Protein AF-A0A9D2LDI1-F1 (afdb_monomer)

Organism: NCBI:txid2838513

Foldseek 3Di:
DDPPPPLPFDWEWEAEPVVRDIDIDTDSDADPAWDQDPVRDIHGYDYPPDDPDDPVPPPPPDD

Nearest PDB structures (foldseek):
  8p2h-assembly1_4  TM=8.299E-01  e=5.460E-05  Staphylococcus aureus subsp. aureus NCTC 8325
  7p7u-assembly1_3  TM=8.269E-01  e=5.460E-05  Enterococcus faecalis
  8fn2-assembly1_c  TM=8.181E-01  e=2.428E-04  Borreliella burgdorferi B31
  8fmw-assembly1_Ac  TM=8.181E-01  e=2.428E-04  Borreliella burgdorferi B31
  8uu4-assembly1_3  TM=8.111E-01  e=1.616E-04  Listeria innocua

pLDDT: mean 74.23, std 15.79, range [44.28, 92.06]

Structure (mmCIF, N/CA/C/O backbone):
data_AF-A0A9D2LDI1-F1
#
_entry.id   AF-A0A9D2LDI1-F1
#
loop_
_atom_site.group_PDB
_atom_site.id
_atom_site.type_symbol
_atom_site.label_atom_id
_atom_site.label_alt_id
_atom_site.label_comp_id
_atom_site.label_asym_id
_atom_site.label_entity_id
_atom_site.label_seq_id
_atom_site.pdbx_PDB_ins_code
_atom_site.Cartn_x
_atom_site.Cartn_y
_atom_site.Cartn_z
_atom_site.occupancy
_atom_site.B_iso_or_equiv
_atom_site.auth_seq_id
_atom_site.auth_comp_id
_atom_site.auth_asym_id
_atom_site.auth_atom_id
_atom_site.pdbx_PDB_model_num
ATOM 1 N N . MET A 1 1 ? 29.110 -12.720 15.634 1.00 44.28 1 MET A N 1
ATOM 2 C CA . MET A 1 1 ? 27.828 -11.993 15.751 1.00 44.28 1 MET A CA 1
ATOM 3 C C . MET A 1 1 ? 27.057 -12.222 14.460 1.00 44.28 1 MET A C 1
ATOM 5 O O . MET A 1 1 ? 27.590 -11.939 13.395 1.00 44.28 1 MET A O 1
ATOM 9 N N . THR A 1 2 ? 25.891 -12.859 14.534 1.00 46.25 2 THR A N 1
ATOM 10 C CA . THR A 1 2 ? 25.078 -13.277 13.381 1.00 46.25 2 THR A CA 1
ATOM 11 C C . THR A 1 2 ? 24.494 -12.055 12.668 1.00 46.25 2 THR A C 1
ATOM 13 O O . THR A 1 2 ? 23.678 -11.348 13.250 1.00 46.25 2 THR A O 1
ATOM 16 N N . HIS A 1 3 ? 24.907 -11.789 11.424 1.00 53.50 3 HIS A N 1
ATOM 17 C CA . HIS A 1 3 ? 24.246 -10.793 10.578 1.00 53.50 3 HIS A CA 1
ATOM 18 C C . HIS A 1 3 ? 22.931 -11.385 10.072 1.00 53.50 3 HIS A C 1
ATOM 20 O O . HIS A 1 3 ? 22.890 -12.062 9.047 1.00 53.50 3 HIS A O 1
ATOM 26 N N . THR A 1 4 ? 21.854 -11.158 10.815 1.00 49.69 4 THR A N 1
ATOM 27 C CA . THR A 1 4 ? 20.499 -11.438 10.346 1.00 49.69 4 THR A CA 1
ATOM 28 C C . THR A 1 4 ? 20.166 -10.419 9.260 1.00 49.69 4 THR A C 1
ATOM 30 O O . THR A 1 4 ? 19.650 -9.342 9.543 1.00 49.69 4 THR A O 1
ATOM 33 N N . ASN A 1 5 ? 20.509 -10.728 8.008 1.00 56.06 5 ASN A N 1
ATOM 34 C CA . ASN A 1 5 ? 20.083 -9.947 6.850 1.00 56.06 5 ASN A CA 1
ATOM 35 C C . ASN A 1 5 ? 18.617 -10.292 6.547 1.00 56.06 5 ASN A C 1
ATOM 37 O O . ASN A 1 5 ? 18.294 -11.079 5.657 1.00 56.06 5 ASN A O 1
ATOM 41 N N . HIS A 1 6 ? 17.726 -9.790 7.400 1.00 58.34 6 HIS A N 1
ATOM 42 C CA . HIS A 1 6 ? 16.292 -9.884 7.201 1.00 58.34 6 HIS A CA 1
ATOM 43 C C . HIS A 1 6 ? 15.919 -8.830 6.162 1.00 58.34 6 HIS A C 1
ATOM 45 O O . HIS A 1 6 ? 15.659 -7.678 6.500 1.00 58.34 6 HIS A O 1
ATOM 51 N N . HIS A 1 7 ? 15.944 -9.207 4.884 1.00 61.88 7 HIS A N 1
ATOM 52 C CA . HIS A 1 7 ? 15.275 -8.419 3.857 1.00 61.88 7 HIS A CA 1
ATOM 53 C C . HIS A 1 7 ? 13.797 -8.346 4.259 1.00 61.88 7 HIS A C 1
ATOM 55 O O . HIS A 1 7 ? 13.074 -9.334 4.134 1.00 61.88 7 HIS A O 1
ATOM 61 N N . GLU A 1 8 ? 13.363 -7.219 4.825 1.00 63.84 8 GLU A N 1
ATOM 62 C CA . GLU A 1 8 ? 11.984 -7.020 5.262 1.00 63.84 8 GLU A CA 1
ATOM 63 C C . GLU A 1 8 ? 11.066 -7.000 4.039 1.00 63.84 8 GLU A C 1
ATOM 65 O O . GLU A 1 8 ? 10.833 -5.973 3.404 1.00 63.84 8 GLU A O 1
ATOM 70 N N . TYR A 1 9 ? 10.556 -8.178 3.685 1.00 66.38 9 TYR A N 1
ATOM 71 C CA . TYR A 1 9 ? 9.475 -8.324 2.725 1.00 66.38 9 TYR A CA 1
ATOM 72 C C . TYR A 1 9 ? 8.192 -7.847 3.384 1.00 66.38 9 TYR A C 1
ATOM 74 O O . TYR A 1 9 ? 7.571 -8.578 4.159 1.00 66.38 9 TYR A O 1
ATOM 82 N N . HIS A 1 10 ? 7.783 -6.637 3.046 1.00 80.12 10 HIS A N 1
ATOM 83 C CA . HIS A 1 10 ? 6.563 -6.035 3.544 1.00 80.12 10 HIS A CA 1
ATOM 84 C C . HIS A 1 10 ? 5.551 -5.896 2.405 1.00 80.12 10 HIS A C 1
ATOM 86 O O . HIS A 1 10 ? 5.867 -5.968 1.213 1.00 80.12 10 HIS A O 1
ATOM 92 N N . THR A 1 11 ? 4.287 -5.791 2.788 1.00 88.12 11 THR A N 1
ATOM 93 C CA . THR A 1 11 ? 3.200 -5.564 1.845 1.00 88.12 11 THR A CA 1
ATOM 94 C C . THR A 1 11 ? 3.206 -4.096 1.446 1.00 88.12 11 THR A C 1
ATOM 96 O O . THR A 1 11 ? 3.127 -3.227 2.312 1.00 88.12 11 THR A O 1
ATOM 99 N N . VAL A 1 12 ? 3.290 -3.828 0.148 1.00 88.94 12 VAL A N 1
ATOM 100 C CA . VAL A 1 12 ? 3.296 -2.482 -0.426 1.00 88.94 12 VAL A CA 1
ATOM 101 C C . VAL A 1 12 ? 2.177 -2.334 -1.441 1.00 88.94 12 VAL A C 1
ATOM 103 O O . VAL A 1 12 ? 1.787 -3.294 -2.112 1.00 88.94 12 VAL A O 1
ATOM 106 N N . VAL A 1 13 ? 1.667 -1.116 -1.563 1.00 90.31 13 VAL A N 1
ATOM 107 C CA . VAL A 1 13 ? 0.677 -0.760 -2.576 1.00 90.31 13 VAL A CA 1
ATOM 108 C C . VAL A 1 13 ? 1.405 -0.060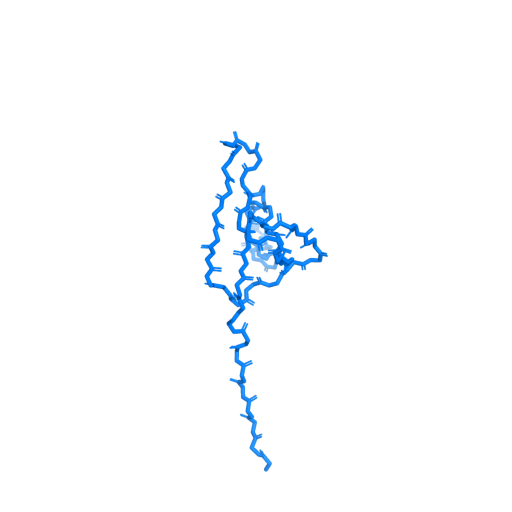 -3.708 1.00 90.31 13 VAL A C 1
ATOM 110 O O . VAL A 1 13 ? 1.977 1.004 -3.514 1.00 90.31 13 VAL A O 1
ATOM 113 N N . PHE A 1 14 ? 1.385 -0.632 -4.902 1.00 89.00 14 PHE A N 1
ATOM 114 C CA . PHE A 1 14 ? 1.821 0.091 -6.090 1.00 89.00 14 PHE A CA 1
ATOM 115 C C . PHE A 1 14 ? 0.639 0.870 -6.636 1.00 89.00 14 PHE A C 1
ATOM 117 O O . PHE A 1 14 ? -0.427 0.293 -6.863 1.00 89.00 14 PHE A O 1
ATOM 124 N N . ARG A 1 15 ? 0.834 2.174 -6.826 1.00 88.31 15 ARG A N 1
ATOM 125 C CA . ARG A 1 15 ? -0.138 3.074 -7.437 1.00 88.31 15 ARG A CA 1
ATOM 126 C C . ARG A 1 15 ? 0.452 3.622 -8.725 1.00 88.31 15 ARG A C 1
ATOM 128 O O . ARG A 1 15 ? 1.512 4.238 -8.721 1.00 88.31 15 ARG A O 1
ATOM 135 N N . ASP A 1 16 ? -0.244 3.407 -9.825 1.00 87.38 16 ASP A N 1
ATOM 136 C CA . ASP A 1 16 ? 0.086 4.020 -11.102 1.00 87.38 16 ASP A CA 1
ATOM 137 C C . ASP A 1 16 ? -0.919 5.145 -11.351 1.00 87.38 16 ASP A C 1
ATOM 139 O O . ASP A 1 16 ? -2.101 4.900 -11.592 1.00 87.38 16 ASP A O 1
ATOM 143 N N . GLN A 1 17 ? -0.453 6.390 -11.226 1.00 81.50 17 GLN A N 1
ATOM 144 C CA . GLN A 1 17 ? -1.293 7.577 -11.406 1.00 81.50 17 GLN A CA 1
ATOM 145 C C . GLN A 1 17 ? -1.674 7.804 -12.876 1.00 81.50 17 GLN A C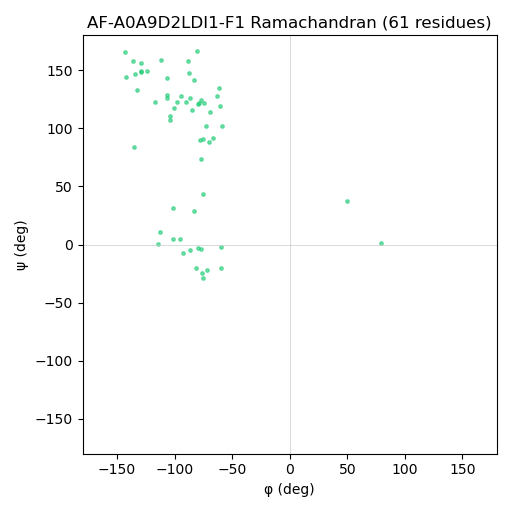 1
ATOM 147 O O . GLN A 1 17 ? -2.679 8.449 -13.154 1.00 81.50 17 GLN A O 1
ATOM 152 N N . SER A 1 18 ? -0.901 7.254 -13.818 1.00 82.38 18 SER A N 1
ATOM 153 C CA . SER A 1 18 ? -1.154 7.382 -15.258 1.00 82.38 18 SER A CA 1
ATOM 154 C C . SER A 1 18 ? -2.314 6.500 -15.731 1.00 82.38 18 SER A C 1
ATOM 156 O O . SER A 1 18 ? -2.988 6.821 -16.709 1.00 82.38 18 SER A O 1
ATOM 158 N N . ARG A 1 19 ? -2.544 5.375 -15.054 1.00 81.12 19 ARG A N 1
ATOM 159 C CA . ARG A 1 19 ? -3.570 4.375 -15.368 1.00 81.12 19 ARG A CA 1
ATOM 160 C C . ARG A 1 19 ? -4.644 4.268 -14.286 1.00 81.12 19 ARG A C 1
ATOM 162 O O . ARG A 1 19 ? -5.540 3.446 -14.440 1.00 81.12 19 ARG A O 1
ATOM 169 N N . ASP A 1 20 ? -4.540 5.062 -13.220 1.00 82.75 20 ASP A N 1
ATOM 170 C CA . ASP A 1 20 ? -5.415 5.030 -12.039 1.00 82.75 20 ASP A CA 1
ATOM 171 C C . ASP A 1 20 ? -5.596 3.610 -11.467 1.00 82.75 20 ASP A C 1
ATOM 173 O O . ASP A 1 20 ? -6.670 3.200 -11.034 1.00 82.75 20 ASP A O 1
ATOM 177 N N . ILE A 1 21 ? -4.526 2.810 -11.487 1.00 85.94 21 ILE A N 1
ATOM 178 C CA . ILE A 1 21 ? -4.546 1.444 -10.952 1.00 85.94 21 ILE A CA 1
ATOM 179 C C . ILE A 1 21 ? -3.775 1.378 -9.641 1.00 85.94 21 ILE A C 1
ATOM 181 O O . ILE A 1 21 ? -2.728 2.004 -9.467 1.00 85.94 21 ILE A O 1
ATOM 185 N N . LYS A 1 22 ? -4.283 0.564 -8.718 1.00 89.88 22 LYS A N 1
ATOM 186 C CA . LYS A 1 22 ? -3.638 0.260 -7.443 1.00 89.88 22 LYS A CA 1
ATOM 187 C C . LYS A 1 22 ? -3.653 -1.243 -7.210 1.00 89.88 22 LYS A C 1
ATOM 189 O O . LYS A 1 22 ? -4.686 -1.885 -7.384 1.00 89.88 22 LYS A O 1
ATOM 194 N N . PHE A 1 23 ? -2.522 -1.811 -6.817 1.00 89.50 23 PHE A N 1
ATOM 195 C CA . PHE A 1 23 ? -2.437 -3.229 -6.486 1.00 89.50 23 PHE A CA 1
ATOM 196 C C . PHE A 1 23 ? -1.503 -3.464 -5.308 1.00 89.50 23 PHE A C 1
ATOM 198 O O . PHE A 1 23 ? -0.485 -2.794 -5.137 1.00 89.50 23 PHE A O 1
ATOM 205 N N . LEU A 1 24 ? -1.879 -4.434 -4.485 1.00 89.31 24 LEU A N 1
ATOM 206 C CA . LEU A 1 24 ? -1.175 -4.796 -3.268 1.00 89.31 24 LEU A CA 1
ATOM 207 C C . LEU A 1 24 ? -0.269 -5.999 -3.552 1.00 89.31 24 LEU A C 1
ATOM 209 O O . LEU A 1 24 ? -0.734 -7.043 -4.005 1.00 89.31 24 LEU A O 1
ATOM 213 N N . THR A 1 25 ? 1.030 -5.852 -3.311 1.00 87.88 25 THR A N 1
ATOM 214 C CA . THR A 1 25 ? 2.029 -6.903 -3.555 1.00 87.88 25 THR A CA 1
ATOM 215 C C . THR A 1 25 ? 3.110 -6.894 -2.479 1.00 87.88 25 THR A C 1
ATOM 217 O O . THR A 1 25 ? 3.228 -5.950 -1.701 1.00 87.88 25 THR A O 1
ATOM 220 N N . ARG A 1 26 ? 3.911 -7.958 -2.402 1.00 83.12 26 ARG A N 1
ATOM 221 C CA . ARG A 1 26 ? 5.0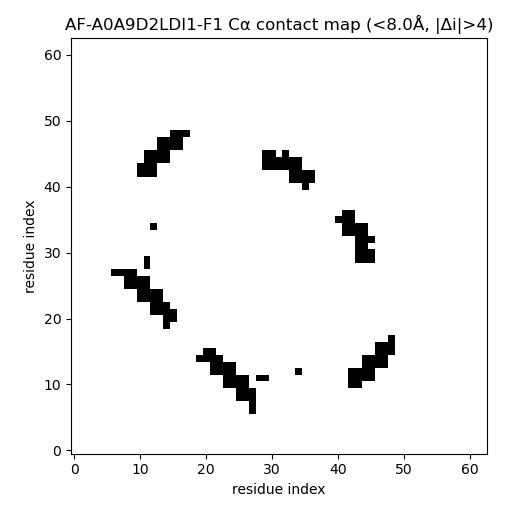41 -8.036 -1.469 1.00 83.12 26 ARG A CA 1
ATOM 222 C C . ARG A 1 26 ? 6.285 -7.486 -2.151 1.00 83.12 26 ARG A C 1
ATOM 224 O O . ARG A 1 26 ? 6.691 -7.996 -3.191 1.00 83.12 26 ARG A O 1
ATOM 231 N N . SER A 1 27 ? 6.900 -6.472 -1.558 1.00 78.44 27 SER A N 1
ATOM 232 C CA . SER A 1 27 ? 8.159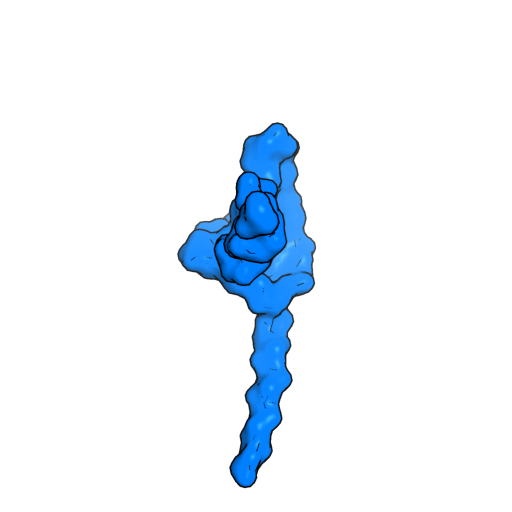 -5.911 -2.039 1.00 78.44 27 SER A CA 1
ATOM 233 C C . SER A 1 27 ? 9.100 -5.659 -0.869 1.00 78.44 27 SER A C 1
ATOM 235 O O . SER A 1 27 ? 8.682 -5.538 0.278 1.00 78.44 27 SER A O 1
ATOM 237 N N . THR A 1 28 ? 10.391 -5.587 -1.164 1.00 76.12 28 THR A N 1
ATOM 238 C CA . THR A 1 28 ? 11.392 -5.052 -0.233 1.00 76.12 28 THR A CA 1
ATOM 239 C C . THR A 1 28 ? 11.521 -3.536 -0.363 1.00 76.12 28 THR A C 1
ATOM 241 O O . THR A 1 28 ? 12.290 -2.921 0.370 1.00 76.12 28 THR A O 1
ATOM 244 N N . ARG A 1 29 ? 10.817 -2.922 -1.323 1.00 73.00 29 ARG A N 1
ATOM 245 C CA . ARG A 1 29 ? 10.886 -1.490 -1.601 1.00 73.00 29 ARG A CA 1
ATOM 246 C C . ARG A 1 29 ? 9.932 -0.725 -0.689 1.00 73.00 29 ARG A C 1
ATOM 248 O O . ARG A 1 29 ? 8.725 -0.878 -0.820 1.00 73.00 29 ARG A O 1
ATOM 255 N N . THR A 1 30 ? 10.481 0.122 0.173 1.00 72.00 30 THR A N 1
ATOM 256 C CA . THR A 1 30 ? 9.718 1.047 1.017 1.00 72.00 30 THR A CA 1
ATOM 257 C C . THR A 1 30 ? 9.474 2.380 0.303 1.00 72.00 30 THR A C 1
ATOM 259 O O . THR A 1 30 ? 10.192 2.750 -0.628 1.00 72.00 30 THR A O 1
ATOM 262 N N . SER A 1 31 ? 8.445 3.099 0.750 1.00 78.19 31 SER A N 1
ATOM 263 C CA . SER A 1 31 ? 8.139 4.483 0.372 1.00 78.19 31 SER A CA 1
ATOM 264 C C . SER A 1 31 ? 7.933 5.305 1.634 1.00 78.19 31 SER A C 1
ATOM 266 O O . SER A 1 31 ? 7.535 4.755 2.661 1.00 78.19 31 SER A O 1
ATOM 268 N N . GLU A 1 32 ? 8.128 6.615 1.546 1.00 80.88 32 GLU A N 1
ATOM 269 C CA . GLU A 1 32 ? 7.756 7.548 2.618 1.00 80.88 32 GLU A CA 1
ATOM 270 C C . GLU A 1 32 ? 6.242 7.798 2.653 1.00 80.88 32 GLU A C 1
ATOM 272 O O . GLU A 1 32 ? 5.668 8.127 3.691 1.00 80.88 32 GLU A O 1
ATOM 277 N N . HIS A 1 33 ? 5.567 7.599 1.520 1.00 84.38 33 HIS A N 1
ATOM 278 C CA . HIS A 1 33 ? 4.123 7.727 1.429 1.00 84.38 33 HIS A CA 1
ATOM 279 C C . HIS A 1 33 ? 3.440 6.441 1.878 1.00 84.38 33 HIS A C 1
ATOM 281 O O . HIS A 1 33 ? 3.879 5.341 1.553 1.00 84.38 33 HIS A O 1
ATOM 287 N N . SER A 1 34 ? 2.319 6.578 2.584 1.00 90.88 34 SER A N 1
ATOM 288 C CA . SER A 1 34 ? 1.466 5.460 2.985 1.00 90.88 34 SER A CA 1
ATOM 289 C C . SER A 1 34 ? 0.013 5.730 2.613 1.00 90.88 34 SER A C 1
ATOM 291 O O . SER A 1 34 ? -0.432 6.877 2.602 1.00 90.88 34 SER A O 1
ATOM 293 N N . THR A 1 35 ? -0.733 4.677 2.300 1.00 90.44 35 THR A N 1
ATOM 294 C CA . THR A 1 35 ? -2.150 4.753 1.948 1.00 90.44 35 THR A CA 1
ATOM 295 C C . THR A 1 35 ? -2.946 3.677 2.674 1.00 90.44 35 THR A C 1
ATOM 297 O O . THR A 1 35 ? -2.445 2.578 2.929 1.00 90.44 35 THR A O 1
ATOM 300 N N . THR A 1 36 ? -4.189 3.996 3.022 1.00 92.06 36 THR A N 1
ATOM 301 C CA . THR A 1 36 ? -5.120 3.031 3.605 1.00 92.06 36 THR A CA 1
ATOM 302 C C . THR A 1 36 ? -5.692 2.163 2.493 1.00 92.06 36 THR A C 1
ATOM 304 O O . THR A 1 36 ? -6.292 2.664 1.543 1.00 92.06 36 THR A O 1
ATOM 307 N N . TRP A 1 37 ? -5.497 0.855 2.606 1.00 91.12 37 TRP A N 1
ATOM 308 C CA . TRP A 1 37 ? -6.090 -0.124 1.706 1.00 91.12 37 TRP A CA 1
ATOM 309 C C . TRP A 1 37 ? -7.544 -0.417 2.083 1.00 91.12 37 TRP A C 1
ATOM 311 O O . TRP A 1 37 ? -7.994 -0.090 3.178 1.00 91.12 37 TRP A O 1
ATOM 321 N N . GLU A 1 38 ? -8.274 -1.082 1.192 1.00 89.31 38 GLU A N 1
ATOM 322 C CA . GLU A 1 38 ? -9.697 -1.428 1.355 1.00 89.31 38 GLU A CA 1
ATOM 323 C C . GLU A 1 38 ? -9.980 -2.303 2.592 1.00 89.31 38 GLU A C 1
ATOM 325 O O . GLU A 1 38 ? -11.092 -2.313 3.105 1.00 89.31 38 GLU A O 1
ATOM 330 N N . ASP A 1 39 ? -8.956 -2.979 3.116 1.00 88.00 39 ASP A N 1
ATOM 331 C CA . ASP A 1 39 ? -8.990 -3.748 4.372 1.00 88.00 39 ASP A CA 1
ATOM 332 C C . ASP A 1 39 ? -8.926 -2.856 5.636 1.00 88.00 39 ASP A C 1
ATOM 334 O O . ASP A 1 39 ? -8.950 -3.345 6.760 1.00 88.00 39 ASP A O 1
ATOM 338 N N . GLY A 1 40 ? -8.779 -1.537 5.475 1.00 90.31 40 GLY A N 1
ATOM 339 C CA . GLY A 1 40 ? -8.593 -0.579 6.570 1.00 90.31 40 GLY A CA 1
ATOM 340 C C . GLY A 1 40 ? -7.164 -0.519 7.124 1.00 90.31 40 GLY A C 1
ATOM 341 O O . GLY A 1 40 ? -6.889 0.250 8.044 1.00 90.31 40 GLY A O 1
ATOM 342 N N . LYS A 1 41 ? -6.233 -1.301 6.567 1.00 90.38 41 LYS A N 1
ATOM 343 C CA . LYS A 1 41 ? -4.812 -1.299 6.942 1.00 90.38 41 LYS A CA 1
ATOM 344 C C . LYS A 1 41 ? -4.017 -0.268 6.152 1.00 90.38 41 LYS A C 1
ATOM 346 O O . LYS A 1 41 ? -4.296 -0.017 4.983 1.00 90.38 41 LYS A O 1
ATOM 351 N N . VAL A 1 42 ? -2.994 0.291 6.790 1.00 90.25 42 VAL A N 1
ATOM 352 C CA . VAL A 1 42 ? -2.088 1.270 6.183 1.00 90.25 42 VAL A CA 1
ATOM 353 C C . VAL A 1 42 ? -0.865 0.550 5.630 1.00 90.25 42 VAL A C 1
ATOM 355 O O . VAL A 1 42 ? -0.209 -0.204 6.347 1.00 90.25 42 VAL A O 1
ATOM 358 N N . TYR A 1 43 ? -0.559 0.805 4.363 1.00 90.81 43 TYR A N 1
ATOM 359 C CA . TYR A 1 43 ? 0.603 0.248 3.681 1.00 90.81 43 TYR A CA 1
ATOM 360 C C . TYR A 1 43 ? 1.399 1.354 2.996 1.00 90.81 43 TYR A C 1
ATOM 362 O O . TYR A 1 43 ? 0.797 2.329 2.536 1.00 90.81 43 TYR A O 1
ATOM 370 N N . PRO A 1 44 ? 2.728 1.211 2.873 1.00 90.38 44 PRO A N 1
ATOM 371 C CA . PRO A 1 44 ? 3.517 2.126 2.067 1.00 90.38 44 PRO A CA 1
ATOM 372 C C . PRO A 1 44 ? 3.051 2.064 0.608 1.00 90.38 44 PRO A C 1
ATOM 374 O O . PRO A 1 44 ? 2.830 0.979 0.059 1.00 90.38 44 PRO A O 1
ATOM 377 N N . VAL A 1 45 ? 2.883 3.235 -0.005 1.00 89.00 45 VAL A N 1
ATOM 378 C CA . VAL A 1 45 ? 2.460 3.388 -1.397 1.00 89.00 45 VAL A CA 1
ATOM 379 C C . VAL A 1 45 ? 3.634 3.818 -2.266 1.00 89.00 45 VAL A C 1
ATOM 381 O O . VAL A 1 45 ? 4.317 4.799 -1.978 1.00 89.00 45 VAL A O 1
ATOM 384 N N . ILE A 1 46 ? 3.877 3.064 -3.331 1.00 87.88 46 ILE A N 1
ATOM 385 C CA . ILE A 1 46 ? 4.906 3.333 -4.330 1.00 87.88 46 ILE A CA 1
ATOM 386 C C . ILE A 1 46 ? 4.209 3.881 -5.568 1.00 87.88 46 ILE A C 1
ATOM 388 O O . ILE A 1 46 ? 3.501 3.144 -6.258 1.00 87.88 46 ILE A O 1
ATOM 392 N N . ASP A 1 47 ? 4.419 5.164 -5.845 1.00 85.94 47 ASP A N 1
ATOM 393 C CA . ASP A 1 47 ? 3.989 5.779 -7.094 1.00 85.94 47 ASP A CA 1
ATOM 394 C C . ASP A 1 47 ? 4.916 5.342 -8.237 1.00 85.94 47 ASP A C 1
ATOM 396 O O . ASP A 1 47 ? 6.133 5.536 -8.188 1.00 85.94 47 ASP A O 1
ATOM 400 N N . VAL A 1 48 ? 4.343 4.724 -9.272 1.00 80.81 48 VAL A N 1
ATOM 401 C CA . VAL A 1 48 ? 5.068 4.157 -10.430 1.00 80.81 48 VAL A CA 1
ATOM 402 C C . VAL A 1 48 ? 5.380 5.231 -11.489 1.00 80.81 48 VAL A C 1
ATOM 404 O O . VAL A 1 48 ? 5.497 4.943 -12.672 1.00 80.81 48 VAL A O 1
ATOM 407 N N . ASP A 1 49 ? 5.541 6.489 -11.072 1.00 70.75 49 ASP A N 1
ATOM 408 C CA . ASP A 1 49 ? 5.818 7.612 -11.982 1.00 70.75 49 ASP A CA 1
ATOM 409 C C . ASP A 1 49 ? 7.307 7.720 -12.373 1.00 70.75 49 ASP A C 1
ATOM 411 O O . ASP A 1 49 ? 7.653 8.272 -13.414 1.00 70.75 49 ASP A O 1
ATOM 415 N N . ALA A 1 50 ? 8.220 7.127 -11.594 1.00 54.81 50 ALA A N 1
ATOM 416 C CA . ALA A 1 50 ? 9.655 7.288 -11.825 1.00 54.81 50 ALA A CA 1
ATOM 417 C C . ALA A 1 50 ? 10.329 6.029 -12.409 1.00 54.81 50 ALA A C 1
ATOM 419 O O . ALA A 1 50 ? 10.268 4.952 -11.795 1.00 54.81 50 ALA A O 1
ATOM 420 N N . PRO A 1 51 ? 11.095 6.141 -13.515 1.00 45.28 51 PRO A N 1
ATOM 421 C CA . PRO A 1 51 ? 12.078 5.120 -13.848 1.00 45.28 51 PRO A CA 1
ATOM 422 C C . PRO A 1 51 ? 13.097 5.035 -12.702 1.00 45.28 51 PRO A C 1
ATOM 424 O O . PRO A 1 51 ? 13.789 5.999 -12.386 1.00 45.28 51 PRO A O 1
ATOM 427 N N . SER A 1 52 ? 13.196 3.865 -12.065 1.00 51.12 52 SER A N 1
ATOM 428 C CA . SER A 1 52 ? 14.120 3.591 -10.950 1.00 51.12 52 SER A CA 1
ATOM 429 C C . SER A 1 52 ? 15.576 3.420 -11.403 1.00 51.12 52 SER A C 1
ATOM 431 O O . SER A 1 52 ? 16.262 2.503 -10.954 1.00 51.12 52 SER A O 1
ATOM 433 N N . ILE A 1 53 ? 16.054 4.276 -12.306 1.00 58.00 53 ILE A N 1
ATOM 434 C CA . ILE A 1 53 ? 17.473 4.315 -12.648 1.00 58.00 53 ILE A CA 1
ATOM 435 C C . ILE A 1 53 ? 18.210 5.097 -11.554 1.00 58.00 53 ILE A C 1
ATOM 437 O O . ILE A 1 53 ? 17.884 6.259 -11.306 1.00 58.00 53 ILE A O 1
ATOM 441 N N . PRO A 1 54 ? 19.188 4.496 -10.856 1.00 49.88 54 PRO A N 1
ATOM 442 C CA . PRO A 1 54 ? 20.065 5.284 -10.014 1.00 49.88 54 PRO A CA 1
ATOM 443 C C . PRO A 1 54 ? 20.828 6.246 -10.933 1.00 49.88 54 PRO A C 1
ATOM 445 O O . PRO A 1 54 ? 21.430 5.831 -11.926 1.00 49.88 54 PRO A O 1
ATOM 448 N N . ALA A 1 55 ? 20.808 7.541 -10.616 1.00 55.06 55 ALA A N 1
ATOM 449 C CA . ALA A 1 55 ? 21.494 8.579 -11.391 1.00 55.06 55 ALA A CA 1
ATOM 450 C C . ALA A 1 55 ? 23.026 8.369 -11.497 1.00 55.06 55 ALA A C 1
ATOM 452 O O . ALA A 1 55 ? 23.711 9.127 -12.176 1.00 55.06 55 ALA A O 1
ATOM 453 N N . SER A 1 56 ? 23.572 7.325 -10.867 1.00 53.69 56 SER A N 1
ATOM 454 C CA . SER A 1 56 ? 24.980 6.940 -10.900 1.00 53.69 56 SER A CA 1
ATOM 455 C C . SER A 1 56 ? 25.427 6.174 -12.154 1.00 53.69 56 SER A C 1
ATOM 457 O O . SER A 1 56 ? 26.619 5.910 -12.264 1.00 53.69 56 SER A O 1
ATOM 459 N N . GLN A 1 57 ? 24.548 5.845 -13.115 1.00 56.28 57 GLN A N 1
ATOM 460 C CA . GLN A 1 57 ? 24.946 5.121 -14.343 1.00 56.28 57 GLN A CA 1
ATOM 461 C C . GLN A 1 57 ? 24.830 5.935 -15.650 1.00 56.28 57 GLN A C 1
ATOM 463 O O . GLN A 1 57 ? 24.971 5.386 -16.738 1.00 56.28 57 GLN A O 1
ATOM 468 N N . LEU A 1 58 ? 24.608 7.253 -15.575 1.00 56.84 58 LEU A N 1
ATOM 469 C CA . LEU A 1 58 ? 2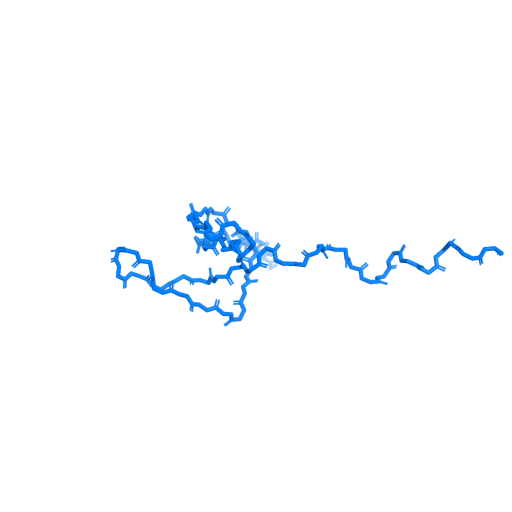4.476 8.119 -16.762 1.00 56.84 58 LEU A CA 1
ATOM 470 C C . LEU A 1 58 ? 25.734 8.947 -17.103 1.00 56.84 58 LEU A C 1
ATOM 472 O O . LEU A 1 58 ? 25.698 9.733 -18.047 1.00 56.84 58 LEU A O 1
ATOM 476 N N . ALA A 1 59 ? 26.852 8.768 -16.390 1.00 58.31 59 ALA A N 1
ATOM 477 C CA . ALA A 1 59 ? 28.064 9.574 -16.596 1.00 58.31 59 ALA A CA 1
ATOM 478 C C . ALA A 1 59 ? 29.098 8.995 -17.590 1.00 58.31 59 ALA A C 1
ATOM 480 O O . ALA A 1 59 ? 30.020 9.716 -17.953 1.00 58.31 59 ALA A O 1
ATOM 481 N N . ASP A 1 60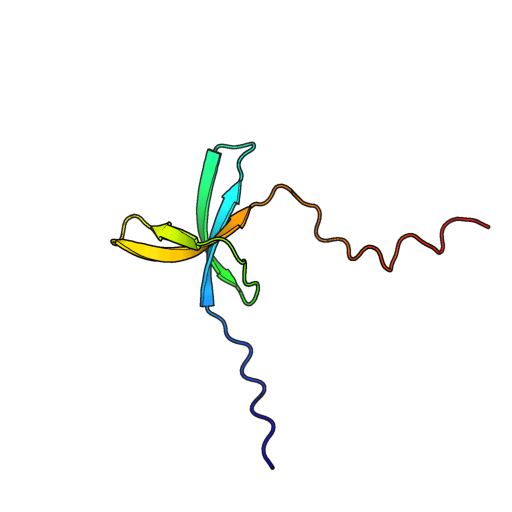 ? 28.941 7.764 -18.091 1.00 59.84 60 ASP A N 1
ATOM 482 C CA . ASP A 1 60 ? 29.929 7.125 -18.994 1.00 59.84 60 ASP A CA 1
ATOM 483 C C . ASP A 1 60 ? 29.616 7.267 -20.500 1.00 59.84 60 ASP A C 1
ATOM 485 O O . ASP A 1 60 ? 30.316 6.729 -21.351 1.00 59.84 60 ASP A O 1
ATOM 489 N N . ALA A 1 61 ? 28.566 8.009 -20.868 1.00 54.44 61 ALA A N 1
ATOM 490 C CA . ALA A 1 61 ? 28.142 8.165 -22.267 1.00 54.44 61 ALA A CA 1
ATOM 491 C C . ALA A 1 61 ? 28.571 9.501 -22.908 1.00 54.44 61 ALA A C 1
ATOM 493 O O . ALA A 1 61 ? 27.866 10.038 -23.764 1.00 54.44 61 ALA A O 1
ATOM 494 N N . ARG A 1 62 ? 29.718 10.054 -22.499 1.00 54.00 62 ARG A N 1
ATOM 495 C CA . ARG A 1 62 ? 30.389 11.160 -23.201 1.00 54.00 62 ARG A CA 1
ATOM 496 C C . ARG A 1 62 ? 31.882 10.870 -23.307 1.00 54.00 62 ARG A C 1
ATOM 498 O O . ARG A 1 62 ? 32.663 11.299 -22.461 1.00 54.00 62 ARG A O 1
ATOM 505 N N . GLY A 1 63 ? 32.225 10.0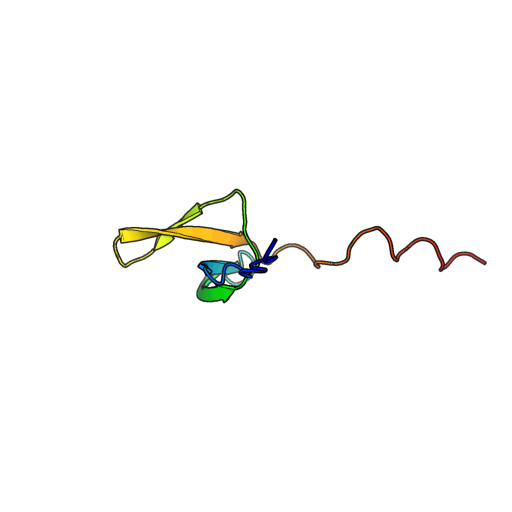99 -24.337 1.00 51.69 63 GLY A N 1
ATOM 506 C CA . GLY A 1 63 ? 33.523 10.226 -25.000 1.00 51.69 63 GLY A CA 1
ATOM 507 C C . GLY A 1 63 ? 33.624 11.548 -25.750 1.00 51.69 63 GLY A C 1
ATOM 508 O O . GLY A 1 63 ? 32.557 12.130 -26.064 1.00 51.69 63 GLY A O 1
#

Secondary structure (DSSP, 8-state):
----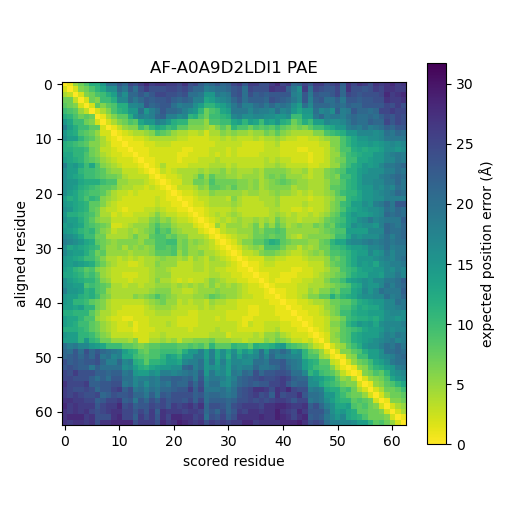-----EEEEEEETTTTEEEEEEES---S-EEE-TTS-EEEEEETTS----GGGSSS---

Mean predicted aligned error: 10.9 Å

Solvent-accessible surface area (backbone atoms only — not comparable to full-atom values): 4257 Å² total; per-residue (Å²): 134,86,83,78,80,71,78,64,72,40,66,25,30,42,32,33,82,92,75,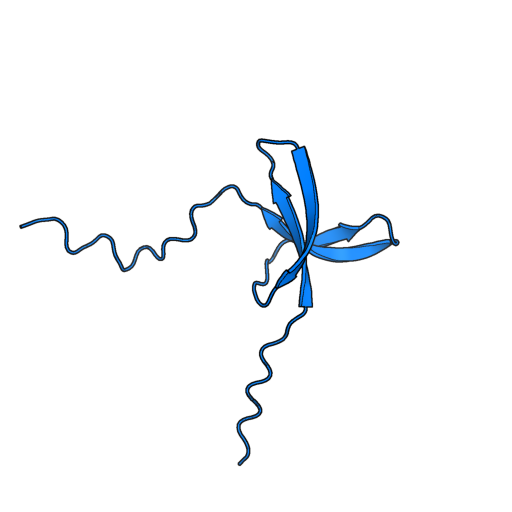76,44,74,49,80,45,79,37,72,73,85,47,94,46,68,43,72,44,98,87,73,47,77,28,32,34,42,69,68,83,64,83,89,67,67,84,85,74,70,78,82,83,72,128

Radius of gyration: 16.01 Å; Cα contacts (8 Å, |Δi|>4): 82; chains: 1; bounding box: 43×24×41 Å

Sequence (63 aa):
MTHTNHHEYHTVVFRDQSRDIKFLTRSTRTSEHSTTWEDGKVYPVIDVDAPSIPASQLADARG